Protein AF-A0A382U4I8-F1 (afdb_monomer_lite)

Sequence (72 aa):
MSEYIKLIEEITKNKNSNGASFGAVNPEFAARMKLQNKFPTGLDIARYTSDIMHQDIKDYDKDNSLYTQSLG

Secondary structure (DSSP, 8-state):
--HHHHHHHHHHHHHHHHGGGGTT--HHHHHHHHHH---SSHHHHHHHHHHHHHHHHHHHHH-TT-------

Radius of gyration: 19.61 Å; chains: 1; bounding box: 45×26×48 Å

Structure (mmCIF, N/CA/C/O backbone):
data_AF-A0A382U4I8-F1
#
_entry.id   AF-A0A382U4I8-F1
#
loop_
_atom_site.group_PDB
_atom_site.id
_atom_site.type_symbol
_atom_site.label_atom_id
_atom_site.label_alt_id
_atom_site.label_comp_id
_atom_site.label_asym_id
_atom_site.label_entity_id
_atom_site.label_seq_id
_atom_site.pdbx_PDB_ins_code
_atom_site.Cartn_x
_atom_site.Cartn_y
_atom_site.Cartn_z
_atom_site.occupancy
_atom_site.B_iso_or_equiv
_atom_site.auth_seq_id
_atom_site.auth_comp_id
_atom_site.auth_asym_id
_atom_site.auth_atom_id
_atom_site.pdbx_PDB_model_num
ATOM 1 N N . MET A 1 1 ? -10.407 17.923 1.564 1.00 69.44 1 MET A N 1
ATOM 2 C CA . MET A 1 1 ? -10.468 17.286 2.900 1.00 69.44 1 MET A CA 1
ATOM 3 C C . MET A 1 1 ? -9.556 16.064 2.877 1.00 69.44 1 MET A C 1
ATOM 5 O O . MET A 1 1 ? -9.673 15.293 1.927 1.00 69.44 1 MET A O 1
ATOM 9 N N . SER A 1 2 ? -8.604 15.938 3.808 1.00 90.25 2 SER A N 1
ATOM 10 C CA . SER A 1 2 ? -7.623 14.835 3.807 1.00 90.25 2 SER A CA 1
ATOM 11 C C . SER A 1 2 ? -8.297 13.481 4.065 1.00 90.25 2 SER A C 1
ATOM 13 O O . SER A 1 2 ? -9.344 13.431 4.712 1.00 90.25 2 SER A O 1
ATOM 15 N N . GLU A 1 3 ? -7.714 12.382 3.570 1.00 92.75 3 GLU A N 1
ATOM 16 C CA . GLU A 1 3 ? -8.233 11.020 3.815 1.00 92.75 3 GLU A CA 1
ATOM 17 C C . GLU A 1 3 ? -8.371 10.708 5.308 1.00 92.75 3 GLU A C 1
ATOM 19 O O . GLU A 1 3 ? -9.323 10.053 5.721 1.00 92.75 3 GLU A O 1
ATOM 24 N N . TYR A 1 4 ? -7.471 11.259 6.122 1.00 95.88 4 TYR A N 1
ATOM 25 C CA . TYR A 1 4 ? -7.531 11.173 7.575 1.00 95.88 4 TYR A CA 1
ATOM 26 C C . TYR A 1 4 ? -8.837 11.708 8.157 1.00 95.88 4 TYR A C 1
ATOM 28 O O . TYR A 1 4 ? -9.520 10.993 8.885 1.00 95.88 4 TYR A O 1
ATOM 36 N N . ILE A 1 5 ? -9.214 12.937 7.799 1.00 96.88 5 ILE A N 1
ATOM 37 C CA . ILE A 1 5 ? -10.438 13.559 8.314 1.00 96.88 5 ILE A CA 1
ATOM 38 C C . ILE A 1 5 ? -11.675 12.797 7.828 1.00 96.88 5 ILE A C 1
ATOM 40 O O . ILE A 1 5 ? -12.565 12.512 8.624 1.00 96.88 5 ILE A O 1
ATOM 44 N N . LYS A 1 6 ? -11.685 12.358 6.562 1.00 96.56 6 LYS A N 1
ATOM 45 C CA . LYS A 1 6 ? -12.785 11.549 6.009 1.00 96.56 6 LYS A CA 1
ATOM 46 C C . LYS A 1 6 ? -12.981 10.233 6.768 1.00 96.56 6 LYS A C 1
ATOM 48 O O . LYS A 1 6 ? -14.112 9.855 7.057 1.00 96.56 6 LYS A O 1
ATOM 53 N N . LEU A 1 7 ? -11.892 9.543 7.111 1.00 96.38 7 LEU A N 1
ATOM 54 C CA . LEU A 1 7 ? -11.950 8.288 7.865 1.00 96.38 7 LEU A CA 1
ATOM 55 C C . LEU A 1 7 ? -12.461 8.489 9.293 1.00 96.38 7 LEU A C 1
ATOM 57 O O . LEU A 1 7 ? -13.229 7.663 9.783 1.00 96.38 7 LEU A O 1
ATOM 61 N N . ILE A 1 8 ? -12.079 9.583 9.958 1.00 97.12 8 ILE A N 1
ATOM 62 C CA . ILE A 1 8 ? -12.609 9.917 11.288 1.00 97.12 8 ILE A CA 1
ATOM 63 C C . ILE A 1 8 ? -14.121 10.121 11.216 1.00 97.12 8 ILE A C 1
ATOM 65 O O . ILE A 1 8 ? -14.849 9.574 12.045 1.00 97.12 8 ILE A O 1
ATOM 69 N N . GLU A 1 9 ? -14.601 10.875 10.227 1.00 96.94 9 GLU A N 1
ATOM 70 C CA . GLU A 1 9 ? -16.030 11.123 10.021 1.00 96.94 9 GLU A CA 1
ATOM 71 C C . GLU A 1 9 ? -16.796 9.821 9.741 1.00 96.94 9 GLU A C 1
ATOM 73 O O . GLU A 1 9 ? -17.816 9.551 10.380 1.00 96.94 9 GLU A O 1
ATOM 78 N N . GLU A 1 10 ? -16.277 8.974 8.847 1.00 96.00 10 GLU A N 1
ATOM 79 C CA . GLU A 1 10 ? -16.869 7.677 8.499 1.00 96.00 10 GLU A CA 1
ATOM 80 C C . GLU A 1 10 ? -16.974 6.751 9.721 1.00 96.00 10 GLU A C 1
ATOM 82 O O . GLU A 1 10 ? -18.031 6.175 9.997 1.00 96.00 10 GLU A O 1
ATOM 87 N N . ILE A 1 11 ? -15.892 6.626 10.492 1.00 95.38 11 ILE A N 1
ATOM 88 C CA . ILE A 1 11 ? -15.850 5.752 11.669 1.00 95.38 11 ILE A CA 1
ATOM 89 C C . ILE A 1 11 ? -16.717 6.322 12.795 1.00 95.38 11 ILE A C 1
ATOM 91 O O . ILE A 1 11 ? -17.400 5.562 13.481 1.00 95.38 11 ILE A O 1
ATOM 95 N N . THR A 1 12 ? -16.760 7.646 12.962 1.00 95.94 12 THR A N 1
ATOM 96 C CA . THR A 1 12 ? -17.649 8.305 13.932 1.00 95.94 12 THR A CA 1
ATOM 97 C C . THR A 1 12 ? -19.110 8.032 13.596 1.00 95.94 12 THR A C 1
ATOM 99 O O . THR A 1 12 ? -19.887 7.656 14.475 1.00 95.94 12 THR A O 1
ATOM 102 N N . LYS A 1 13 ? -19.485 8.140 12.316 1.00 95.56 13 LYS A N 1
ATOM 103 C CA . LYS A 1 13 ? -20.834 7.808 11.850 1.00 95.56 13 LYS A CA 1
ATOM 104 C C . LYS A 1 13 ? -21.181 6.348 12.152 1.00 95.56 13 LYS A C 1
ATOM 106 O O . LYS A 1 13 ? -22.220 6.091 12.752 1.00 95.56 13 LYS A O 1
ATOM 111 N N . ASN A 1 14 ? -20.290 5.412 11.823 1.00 93.88 14 ASN A N 1
ATOM 112 C CA . ASN A 1 14 ? -20.482 3.988 12.114 1.00 93.88 14 ASN A CA 1
ATOM 113 C C . ASN A 1 14 ? -20.579 3.693 13.620 1.00 93.88 14 ASN A C 1
ATOM 115 O O . ASN A 1 14 ? -21.421 2.897 14.035 1.00 93.88 14 ASN A O 1
ATOM 119 N N . LYS A 1 15 ? -19.759 4.343 14.456 1.00 93.88 15 LYS A N 1
ATOM 120 C CA . LYS A 1 15 ? -19.842 4.230 15.920 1.00 93.88 15 LYS A CA 1
ATOM 121 C C . LYS A 1 15 ? -21.218 4.665 16.422 1.00 93.88 15 LYS A C 1
ATOM 123 O O . LYS A 1 15 ? -21.845 3.932 17.181 1.00 93.88 15 LYS A O 1
ATOM 128 N N . ASN A 1 16 ? -21.701 5.819 15.963 1.00 93.12 16 ASN A N 1
ATOM 129 C CA . ASN A 1 16 ? -22.996 6.359 16.373 1.00 93.12 16 ASN A CA 1
ATOM 130 C C . ASN A 1 16 ? -24.160 5.452 15.944 1.00 93.12 16 ASN A C 1
ATOM 132 O O . ASN A 1 16 ? -25.101 5.277 16.712 1.00 93.12 16 ASN A O 1
ATOM 136 N N . SER A 1 17 ? -24.079 4.824 14.766 1.00 92.94 17 SER A N 1
ATOM 137 C CA . SER A 1 17 ? -25.092 3.872 14.289 1.00 92.94 17 SER A CA 1
ATOM 138 C C . SER A 1 17 ? -25.150 2.567 15.094 1.00 92.94 17 SER A C 1
ATOM 140 O O . SER A 1 17 ? -26.225 1.992 15.216 1.00 92.94 17 SER A O 1
ATOM 142 N N . ASN A 1 18 ? -24.028 2.106 15.661 1.00 90.12 18 ASN A N 1
ATOM 143 C CA . ASN A 1 18 ? -23.961 0.875 16.465 1.00 90.12 18 ASN A CA 1
ATOM 144 C C . ASN A 1 18 ? -24.189 1.108 17.975 1.00 90.12 18 ASN A C 1
ATOM 146 O O . ASN A 1 18 ? -24.254 0.155 18.752 1.00 90.12 18 ASN A O 1
ATOM 150 N N . GLY A 1 19 ? -24.326 2.367 18.404 1.00 87.25 19 GLY A N 1
ATOM 151 C CA . GLY A 1 19 ? -24.716 2.736 19.765 1.00 87.25 19 GLY A CA 1
ATOM 152 C C . GLY A 1 19 ? -23.744 2.270 20.857 1.00 87.25 19 GLY A C 1
ATOM 153 O O . GLY A 1 19 ? -22.522 2.273 20.688 1.00 87.25 19 GLY A O 1
ATOM 154 N N . ALA A 1 20 ? -24.297 1.892 22.015 1.00 87.62 20 ALA A N 1
ATOM 155 C CA . ALA A 1 20 ? -23.533 1.603 23.232 1.00 87.62 20 ALA A CA 1
ATOM 156 C C . ALA A 1 20 ? -22.498 0.477 23.063 1.00 87.62 20 ALA A C 1
ATOM 158 O O . ALA A 1 20 ? -21.435 0.532 23.682 1.00 87.62 20 ALA A O 1
ATOM 159 N N . SER A 1 21 ? -22.757 -0.497 22.183 1.00 89.19 21 SER A N 1
ATOM 160 C CA . SER A 1 21 ? -21.845 -1.613 21.906 1.00 89.19 21 SER A CA 1
ATOM 161 C C . SER A 1 21 ? -20.468 -1.151 21.422 1.00 89.19 21 SER A C 1
ATOM 163 O O . SER A 1 21 ? -19.475 -1.818 21.696 1.00 89.19 21 SER A O 1
ATOM 165 N N . PHE A 1 22 ? -20.379 -0.004 20.737 1.00 89.19 22 PHE A N 1
ATOM 166 C CA . PHE A 1 22 ? -19.118 0.571 20.243 1.00 89.19 22 PHE A CA 1
ATOM 167 C C . PHE A 1 22 ? -18.664 1.792 21.066 1.00 89.19 22 PHE A C 1
ATOM 169 O O . PHE A 1 22 ? -17.778 2.537 20.643 1.00 89.19 22 PHE A O 1
ATOM 176 N N . GLY A 1 23 ? -19.229 2.011 22.260 1.00 87.19 23 GLY A N 1
ATOM 177 C CA . GLY A 1 23 ? -18.971 3.192 23.095 1.00 87.19 23 GLY A CA 1
ATOM 178 C C . GLY A 1 23 ? -17.488 3.443 23.403 1.00 87.19 23 GLY A C 1
ATOM 179 O O . GLY A 1 23 ? -17.044 4.594 23.366 1.00 87.19 23 GLY A O 1
ATOM 180 N N . ALA A 1 24 ? -16.709 2.374 23.599 1.00 92.94 24 ALA A N 1
ATOM 181 C CA . ALA A 1 24 ? -15.275 2.428 23.903 1.00 92.94 24 ALA A CA 1
ATOM 182 C C . ALA A 1 24 ? -14.366 2.679 22.680 1.00 92.94 24 ALA A C 1
ATOM 184 O O . ALA A 1 24 ? -13.175 2.936 22.844 1.00 92.94 24 ALA A O 1
ATOM 185 N N . VAL A 1 25 ? -14.893 2.620 21.451 1.00 93.12 25 VAL A N 1
ATOM 186 C CA . VAL A 1 25 ? -14.092 2.825 20.234 1.00 93.12 25 VAL A CA 1
ATOM 187 C C . VAL A 1 25 ? -13.727 4.302 20.099 1.00 93.12 25 VAL A C 1
ATOM 189 O O . VAL A 1 25 ? -14.610 5.162 20.098 1.00 93.12 25 VAL A O 1
ATOM 192 N N . ASN A 1 26 ? -12.441 4.613 19.940 1.00 96.25 26 ASN A N 1
ATOM 193 C CA . ASN A 1 26 ? -11.984 5.948 19.556 1.00 96.25 26 ASN A CA 1
ATOM 194 C C . ASN A 1 26 ? -11.875 6.031 18.014 1.00 96.25 26 ASN A C 1
ATOM 196 O O . ASN A 1 26 ? -11.013 5.354 17.444 1.00 96.25 26 ASN A O 1
ATOM 200 N N . PRO A 1 27 ? -12.714 6.839 17.329 1.00 95.94 27 PRO A N 1
ATOM 201 C CA . PRO A 1 27 ? -12.704 6.934 15.867 1.00 95.94 27 PRO A CA 1
ATOM 202 C C . PRO A 1 27 ? -11.379 7.422 15.279 1.00 95.94 27 PRO A C 1
ATOM 204 O O . PRO A 1 27 ? -10.972 6.956 14.218 1.00 95.94 27 PRO A O 1
ATOM 207 N N . GLU A 1 28 ? -10.681 8.321 15.974 1.00 96.75 28 GLU A N 1
ATOM 208 C CA . GLU A 1 28 ? -9.392 8.847 15.530 1.00 96.75 28 GLU A CA 1
ATOM 209 C C . GLU A 1 28 ? -8.314 7.766 15.548 1.00 96.75 28 GLU A C 1
ATOM 211 O O . GLU A 1 28 ? -7.567 7.604 14.583 1.00 96.75 28 GLU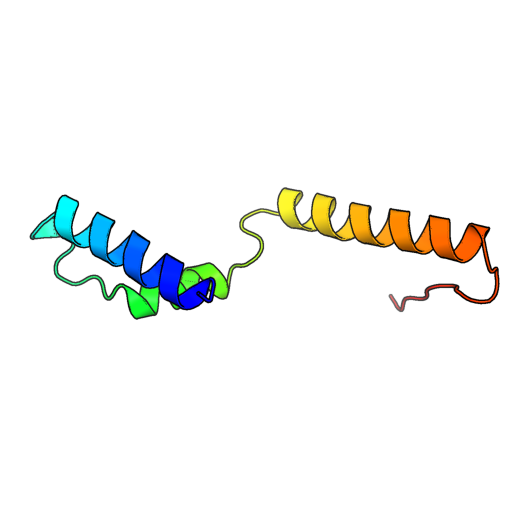 A O 1
ATOM 216 N N . PHE A 1 29 ? -8.264 6.969 16.616 1.00 97.62 29 PHE A N 1
ATOM 217 C CA . PHE A 1 29 ? -7.300 5.873 16.716 1.00 97.62 29 PHE A CA 1
ATOM 218 C C . PHE A 1 29 ? -7.565 4.798 15.662 1.00 97.62 29 PHE A C 1
ATOM 220 O O . PHE A 1 29 ? -6.633 4.364 14.988 1.00 97.62 29 PHE A O 1
ATOM 227 N N . ALA A 1 30 ? -8.830 4.438 15.444 1.00 96.06 30 ALA A N 1
ATOM 228 C CA . ALA A 1 30 ? -9.205 3.502 14.390 1.00 96.06 30 ALA A CA 1
ATOM 229 C C . ALA A 1 30 ? -8.859 4.035 12.982 1.00 96.06 30 ALA A C 1
ATOM 231 O O . ALA A 1 30 ? -8.356 3.281 12.148 1.00 96.06 30 ALA A O 1
ATOM 232 N N . ALA A 1 31 ? -9.051 5.335 12.723 1.00 97.00 31 ALA A N 1
ATOM 233 C CA . ALA A 1 31 ? -8.653 5.964 11.462 1.00 97.00 31 ALA A CA 1
ATOM 234 C C . ALA A 1 31 ? -7.135 5.877 11.235 1.00 97.00 31 ALA A C 1
ATOM 236 O O . ALA A 1 31 ? -6.695 5.522 10.141 1.00 97.00 31 ALA A O 1
ATOM 237 N N . ARG A 1 32 ? -6.327 6.136 12.275 1.00 97.44 32 ARG A N 1
ATOM 238 C CA . ARG A 1 32 ? -4.862 5.993 12.208 1.00 97.44 32 ARG A CA 1
ATOM 239 C C . ARG A 1 32 ? -4.449 4.554 11.916 1.00 97.44 32 ARG A C 1
ATOM 241 O O . ARG A 1 32 ? -3.636 4.350 11.024 1.00 97.44 32 ARG A O 1
ATOM 248 N N . MET A 1 33 ? -5.042 3.574 12.601 1.00 96.88 33 MET A N 1
ATOM 249 C CA . MET A 1 33 ? -4.766 2.153 12.346 1.00 96.88 33 MET A CA 1
ATOM 250 C C . MET A 1 33 ? -5.057 1.772 10.889 1.00 96.88 33 MET A C 1
ATOM 252 O O . MET A 1 33 ? -4.255 1.090 10.256 1.00 96.88 33 MET A O 1
ATOM 256 N N . LYS A 1 34 ? -6.175 2.252 10.327 1.00 95.94 34 LYS A N 1
ATOM 257 C CA . LYS A 1 34 ? -6.540 1.980 8.930 1.00 95.94 34 LYS A CA 1
ATOM 258 C C . LYS A 1 34 ? -5.568 2.628 7.941 1.00 95.94 34 LYS A C 1
ATOM 260 O O . LYS A 1 34 ? -5.167 1.976 6.990 1.00 95.94 34 LYS A O 1
ATOM 265 N N . LEU A 1 35 ? -5.145 3.870 8.179 1.00 96.06 35 LEU A N 1
ATOM 266 C CA . LEU A 1 35 ? -4.164 4.549 7.318 1.00 96.06 35 LEU A CA 1
ATOM 267 C C . LEU A 1 35 ? -2.763 3.942 7.401 1.00 96.06 35 LEU A C 1
ATOM 269 O O . LEU A 1 35 ? -2.056 3.890 6.398 1.00 96.06 35 LEU A O 1
ATOM 273 N N . GLN A 1 36 ? -2.361 3.488 8.588 1.00 9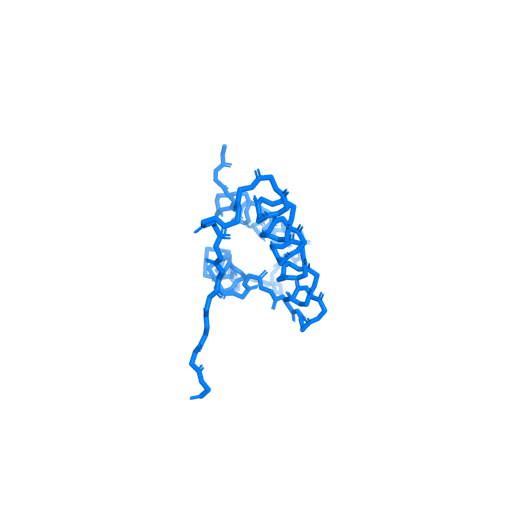6.75 36 GLN A N 1
ATOM 274 C CA . GLN A 1 36 ? -1.103 2.767 8.779 1.00 96.75 36 GLN A CA 1
ATOM 275 C C . GLN A 1 36 ? -1.096 1.452 7.990 1.00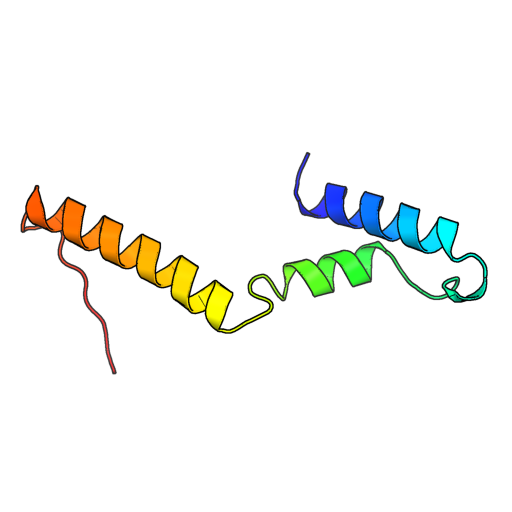 96.75 36 GLN A C 1
ATOM 277 O O . GLN A 1 36 ? -0.046 1.042 7.504 1.00 96.75 36 GLN A O 1
ATOM 282 N N . ASN A 1 37 ? -2.264 0.835 7.786 1.00 96.69 37 ASN A N 1
ATOM 283 C CA . ASN A 1 37 ? -2.443 -0.313 6.906 1.00 96.69 37 ASN A CA 1
ATOM 284 C C . ASN A 1 37 ? -2.970 0.094 5.516 1.00 96.69 37 ASN A C 1
ATOM 286 O O . ASN A 1 37 ? -4.078 -0.267 5.117 1.00 96.69 37 ASN A O 1
ATOM 290 N N . LYS A 1 38 ? -2.163 0.857 4.771 1.00 95.69 38 LYS A N 1
ATOM 291 C CA . LYS A 1 38 ? -2.531 1.374 3.441 1.00 95.69 38 LYS A CA 1
ATOM 292 C C . LYS A 1 38 ? -2.895 0.276 2.429 1.00 95.69 38 LYS A C 1
ATOM 294 O O . LYS A 1 38 ? -3.733 0.520 1.565 1.00 95.69 38 LYS A O 1
ATOM 299 N N . PHE A 1 39 ? -2.274 -0.901 2.521 1.00 97.38 39 PHE A N 1
ATOM 300 C CA . PHE A 1 39 ? -2.509 -2.031 1.619 1.00 97.38 39 PHE A CA 1
ATOM 301 C C . PHE A 1 39 ? -3.081 -3.221 2.397 1.00 97.38 39 PHE A C 1
ATOM 303 O O . PHE A 1 39 ? -2.314 -4.002 2.960 1.00 97.38 39 PHE A O 1
ATOM 310 N N . PRO A 1 40 ? -4.417 -3.384 2.429 1.00 95.62 40 PRO A N 1
ATOM 311 C CA . PRO A 1 40 ? -5.062 -4.424 3.227 1.00 95.62 40 PRO A CA 1
ATOM 312 C C . PRO A 1 40 ? -4.671 -5.845 2.817 1.00 95.62 40 PRO A C 1
ATOM 314 O O . PRO A 1 40 ? -4.699 -6.751 3.649 1.00 95.62 40 PRO A O 1
ATOM 317 N N . THR A 1 41 ? -4.334 -6.052 1.541 1.00 98.25 41 THR A N 1
ATOM 318 C CA . THR A 1 41 ? -3.952 -7.357 1.004 1.00 98.25 41 THR A CA 1
ATOM 319 C C . THR A 1 41 ? -2.709 -7.273 0.123 1.00 98.25 41 THR A C 1
ATOM 321 O O . THR A 1 41 ? -2.407 -6.243 -0.482 1.00 98.25 41 THR A O 1
ATOM 324 N N . GLY A 1 42 ? -2.028 -8.410 -0.041 1.00 98.25 42 GLY A N 1
ATOM 325 C CA . GLY A 1 42 ? -0.926 -8.527 -1.000 1.00 98.25 42 GLY A CA 1
ATOM 326 C C . GLY A 1 42 ? -1.350 -8.260 -2.450 1.00 98.25 42 GLY A C 1
ATOM 327 O O . GLY A 1 42 ? -0.542 -7.781 -3.237 1.00 98.25 42 GLY A O 1
ATOM 328 N N . LEU A 1 43 ? -2.623 -8.488 -2.802 1.00 98.56 43 LEU A N 1
ATOM 329 C CA . LEU A 1 43 ? -3.148 -8.166 -4.133 1.00 98.56 43 LEU A CA 1
ATOM 330 C C . LEU A 1 43 ? -3.243 -6.655 -4.371 1.00 98.56 43 LEU A C 1
ATOM 332 O O . LEU A 1 43 ? -3.166 -6.216 -5.516 1.00 98.56 43 LEU A O 1
ATOM 336 N N . ASP A 1 44 ? -3.449 -5.853 -3.323 1.00 98.38 44 ASP A N 1
ATOM 337 C CA . ASP A 1 44 ? -3.401 -4.390 -3.427 1.00 98.38 44 ASP A CA 1
ATOM 338 C C . ASP A 1 44 ? -1.965 -3.915 -3.674 1.00 98.38 44 ASP A C 1
ATOM 340 O O . ASP A 1 44 ? -1.746 -3.068 -4.537 1.00 98.38 44 ASP A O 1
ATOM 344 N N . ILE A 1 45 ? -0.989 -4.518 -2.980 1.00 98.50 45 ILE A N 1
ATOM 345 C CA . ILE A 1 45 ? 0.441 -4.245 -3.194 1.00 98.50 45 ILE A CA 1
ATOM 346 C C . ILE A 1 45 ? 0.826 -4.599 -4.629 1.00 98.50 45 ILE A C 1
ATOM 348 O O . ILE A 1 45 ? 1.381 -3.759 -5.326 1.00 98.50 45 ILE A O 1
ATOM 352 N N . ALA A 1 46 ? 0.487 -5.810 -5.083 1.00 98.56 46 ALA A N 1
ATOM 353 C CA . ALA A 1 46 ? 0.853 -6.300 -6.408 1.00 98.56 46 ALA A CA 1
ATOM 354 C C . ALA A 1 46 ? 0.287 -5.428 -7.536 1.00 98.56 46 ALA A C 1
ATOM 356 O O . ALA A 1 46 ? 1.006 -5.109 -8.476 1.00 98.56 46 ALA A O 1
ATOM 357 N N . ARG A 1 47 ? -0.982 -5.007 -7.438 1.00 98.44 47 ARG A N 1
ATOM 358 C CA . ARG A 1 47 ? -1.579 -4.081 -8.415 1.00 98.44 47 ARG A CA 1
ATOM 359 C C . ARG A 1 47 ? -0.857 -2.738 -8.415 1.00 98.44 47 ARG A C 1
ATOM 361 O O . ARG A 1 47 ? -0.414 -2.291 -9.465 1.00 98.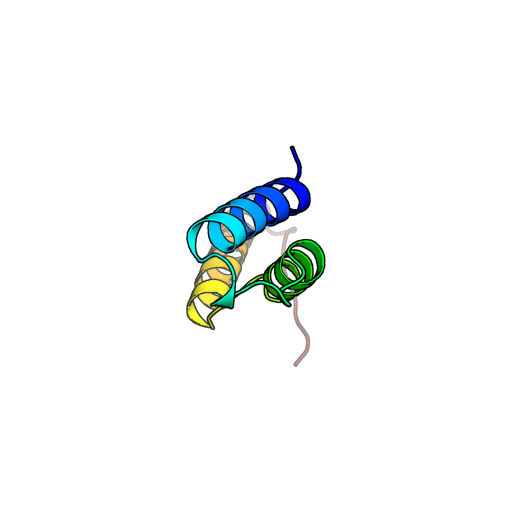44 47 ARG A O 1
ATOM 368 N N . TYR A 1 48 ? -0.677 -2.144 -7.236 1.00 98.50 48 TYR A N 1
ATOM 369 C CA . TYR A 1 48 ? -0.016 -0.849 -7.100 1.00 98.50 48 TYR A CA 1
ATOM 370 C C . TYR A 1 48 ? 1.416 -0.853 -7.653 1.00 98.50 48 TYR A C 1
ATOM 372 O O . TYR A 1 48 ? 1.802 0.061 -8.376 1.00 98.50 48 TYR A O 1
ATOM 380 N N . THR A 1 49 ? 2.210 -1.880 -7.344 1.00 98.44 49 THR A N 1
ATOM 381 C CA . THR A 1 49 ? 3.593 -1.973 -7.831 1.00 98.44 49 THR A CA 1
ATOM 382 C C . THR A 1 49 ? 3.668 -2.342 -9.310 1.00 98.44 49 THR A C 1
ATOM 384 O O . THR A 1 49 ? 4.555 -1.848 -10.002 1.00 98.44 49 THR A O 1
ATOM 387 N N . SER A 1 50 ? 2.735 -3.154 -9.817 1.00 98.50 50 SER A N 1
ATOM 388 C CA . SER A 1 50 ? 2.631 -3.462 -11.249 1.00 98.50 50 SER A CA 1
ATOM 389 C C . SER A 1 50 ? 2.354 -2.208 -12.076 1.00 98.50 50 SER A C 1
ATOM 391 O O . SER A 1 50 ? 2.961 -2.036 -13.132 1.00 98.50 50 SER A O 1
ATOM 393 N N . ASP A 1 51 ? 1.471 -1.324 -11.604 1.00 98.62 51 ASP A N 1
ATOM 394 C CA . ASP A 1 51 ? 1.162 -0.066 -12.291 1.00 98.62 51 ASP A CA 1
ATOM 395 C C . ASP A 1 51 ? 2.396 0.843 -12.386 1.00 98.62 51 ASP A C 1
ATOM 397 O O . ASP A 1 51 ? 2.667 1.405 -13.448 1.00 98.62 51 ASP A O 1
ATOM 401 N N . ILE A 1 52 ? 3.179 0.937 -11.302 1.00 98.62 52 ILE A N 1
ATOM 402 C CA . ILE A 1 52 ? 4.445 1.689 -11.280 1.00 98.62 52 ILE A CA 1
ATOM 403 C C . ILE A 1 52 ? 5.430 1.096 -12.286 1.00 98.62 52 ILE A C 1
ATOM 405 O O . ILE A 1 52 ? 5.933 1.812 -13.143 1.00 98.62 52 ILE A O 1
ATOM 409 N N . MET A 1 53 ? 5.643 -0.220 -12.251 1.00 98.44 53 MET A N 1
ATOM 410 C CA . MET A 1 53 ? 6.588 -0.879 -13.152 1.00 98.44 53 MET A CA 1
ATOM 411 C C . MET A 1 53 ? 6.213 -0.690 -14.628 1.00 98.44 53 MET A C 1
ATOM 413 O O . MET A 1 53 ? 7.078 -0.442 -15.463 1.00 98.44 53 MET A O 1
ATOM 417 N N . HIS A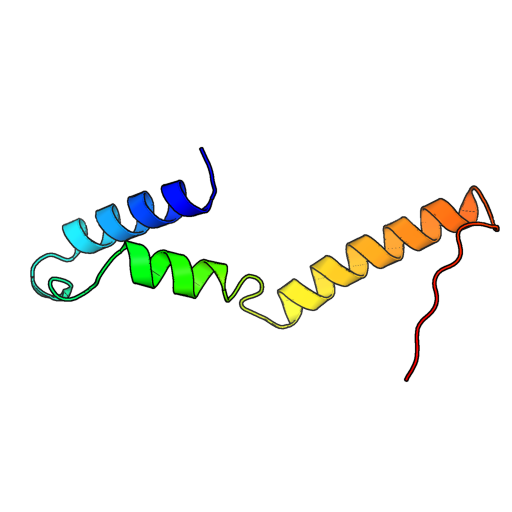 1 54 ? 4.925 -0.765 -14.972 1.00 98.50 54 HIS A N 1
ATOM 418 C CA . HIS A 1 54 ? 4.471 -0.481 -16.334 1.00 98.50 54 HIS A CA 1
ATOM 419 C C . HIS A 1 54 ? 4.698 0.972 -16.751 1.00 98.50 54 HIS A C 1
ATOM 421 O O . HIS A 1 54 ? 4.925 1.230 -17.934 1.00 98.50 54 HIS A O 1
ATOM 427 N N . GLN A 1 55 ? 4.603 1.915 -15.815 1.00 98.69 55 GLN A N 1
ATOM 428 C CA . GLN A 1 55 ? 4.918 3.310 -16.084 1.00 98.69 55 GLN A CA 1
ATOM 429 C C . GLN A 1 55 ? 6.421 3.491 -16.322 1.00 98.69 55 GLN A C 1
ATOM 431 O O . GLN A 1 55 ? 6.791 4.077 -17.336 1.00 98.69 55 GLN A O 1
ATOM 436 N N . ASP A 1 56 ? 7.260 2.894 -15.478 1.00 98.62 56 ASP A N 1
ATOM 437 C CA . ASP A 1 56 ? 8.717 2.926 -15.625 1.00 98.62 56 ASP A CA 1
ATOM 438 C C . ASP A 1 56 ? 9.158 2.351 -16.983 1.00 98.62 56 ASP A C 1
ATOM 440 O O . ASP A 1 56 ? 9.978 2.951 -17.674 1.00 98.62 56 ASP A O 1
ATOM 444 N N . ILE A 1 57 ? 8.555 1.238 -17.426 1.00 98.38 57 ILE A N 1
ATOM 445 C CA . ILE A 1 57 ? 8.816 0.648 -18.753 1.00 98.38 57 ILE A CA 1
ATOM 446 C C . ILE A 1 57 ? 8.476 1.639 -19.874 1.00 98.38 57 ILE A C 1
ATOM 448 O O . ILE A 1 57 ? 9.277 1.837 -20.783 1.00 98.38 57 ILE A O 1
ATOM 452 N N . LYS A 1 58 ? 7.311 2.297 -19.810 1.00 98.69 58 LYS A N 1
ATOM 453 C CA . LYS A 1 58 ? 6.902 3.279 -20.830 1.00 98.69 58 LYS A CA 1
ATOM 454 C C . LYS A 1 58 ? 7.815 4.497 -20.876 1.00 98.69 58 LYS A C 1
ATOM 456 O O . LYS A 1 58 ? 7.911 5.135 -21.923 1.00 98.69 58 LYS A O 1
ATOM 461 N N . ASP A 1 59 ? 8.385 4.883 -19.743 1.00 98.62 59 ASP A N 1
ATOM 462 C CA . ASP A 1 59 ? 9.277 6.033 -19.671 1.00 98.62 59 ASP A CA 1
ATOM 463 C C . ASP A 1 59 ? 10.673 5.668 -20.176 1.00 98.62 59 ASP A C 1
ATOM 465 O O . ASP A 1 59 ? 11.239 6.429 -20.961 1.00 98.62 59 ASP A O 1
ATOM 469 N N . TYR A 1 60 ? 11.148 4.457 -19.879 1.00 98.50 60 TYR A N 1
ATOM 470 C CA . TYR A 1 60 ? 12.345 3.892 -20.497 1.00 98.50 60 TYR A CA 1
ATOM 471 C C . TYR A 1 60 ? 12.216 3.762 -22.023 1.00 98.50 60 TYR A C 1
ATOM 473 O O . TYR A 1 60 ? 13.112 4.186 -22.744 1.00 98.50 60 TYR A O 1
ATOM 481 N N . ASP A 1 61 ? 11.083 3.261 -22.534 1.00 98.44 61 ASP A N 1
ATOM 482 C CA . ASP A 1 61 ? 10.833 3.129 -23.981 1.00 98.44 61 ASP A CA 1
ATOM 483 C C . ASP A 1 61 ? 10.937 4.474 -24.731 1.00 98.44 61 ASP A C 1
ATOM 485 O O . ASP A 1 61 ? 11.238 4.508 -25.926 1.00 98.44 61 ASP A O 1
ATOM 489 N N . LYS A 1 62 ? 10.663 5.594 -24.047 1.00 98.44 62 LYS A N 1
ATOM 490 C CA . LYS A 1 62 ? 10.800 6.951 -24.604 1.00 98.44 62 LYS A CA 1
ATOM 491 C C . LYS A 1 62 ? 12.216 7.501 -24.453 1.00 98.44 62 LYS A C 1
ATOM 493 O O . LYS A 1 62 ? 12.661 8.253 -25.318 1.00 98.44 62 LYS A O 1
ATOM 498 N N . ASP A 1 63 ? 12.882 7.181 -23.348 1.00 98.38 63 ASP A N 1
ATOM 499 C CA . ASP A 1 63 ? 14.226 7.637 -23.014 1.00 98.38 63 ASP A CA 1
ATOM 500 C C . ASP A 1 63 ? 14.984 6.546 -22.246 1.00 98.38 63 ASP A C 1
ATOM 502 O O . ASP A 1 63 ? 14.817 6.356 -21.040 1.00 98.38 63 ASP A O 1
ATOM 506 N N . ASN A 1 64 ? 15.896 5.873 -22.951 1.00 97.38 64 ASN A N 1
ATOM 507 C CA . ASN A 1 64 ? 16.684 4.767 -22.408 1.00 97.38 64 ASN A CA 1
ATOM 508 C C . ASN A 1 64 ? 17.613 5.174 -21.243 1.00 97.38 64 ASN A C 1
ATOM 510 O O . ASN A 1 64 ? 18.219 4.303 -20.616 1.00 97.38 64 ASN A O 1
ATOM 514 N N . SER A 1 65 ? 17.787 6.471 -20.958 1.00 98.12 65 SER A N 1
ATOM 515 C CA . SER A 1 65 ? 18.518 6.924 -19.769 1.00 98.12 65 SER A CA 1
ATOM 516 C C . SER A 1 65 ? 17.707 6.776 -18.471 1.00 98.12 65 SER A C 1
ATOM 518 O O . SER A 1 65 ? 18.298 6.741 -17.392 1.00 98.12 65 SER A O 1
ATOM 520 N N . LEU A 1 66 ? 16.382 6.611 -18.563 1.00 98.19 66 LEU A N 1
ATOM 521 C CA . LEU A 1 66 ? 15.448 6.468 -17.440 1.00 98.19 66 LEU A CA 1
ATOM 522 C C . LEU A 1 66 ? 15.279 5.002 -17.004 1.00 98.19 66 LEU A C 1
ATOM 524 O O . LEU A 1 66 ? 14.179 4.457 -16.994 1.00 98.19 66 LEU A O 1
ATOM 528 N N . TYR A 1 67 ? 16.379 4.332 -16.665 1.00 97.62 67 TYR A N 1
ATOM 529 C CA . TYR A 1 67 ? 16.345 2.954 -16.166 1.00 97.62 67 TYR A CA 1
ATOM 530 C C . TYR A 1 67 ? 16.095 2.884 -14.648 1.00 97.62 67 TYR A C 1
ATOM 532 O O . TYR A 1 67 ? 16.372 3.827 -13.907 1.00 97.62 67 TYR A O 1
ATOM 540 N N . THR A 1 68 ? 15.622 1.730 -14.168 1.00 98.06 68 THR A N 1
ATOM 541 C CA . THR A 1 68 ? 15.432 1.436 -12.737 1.00 98.06 68 THR A CA 1
ATOM 542 C C . THR A 1 68 ? 16.378 0.326 -12.264 1.00 98.06 68 THR A C 1
ATOM 544 O O . THR A 1 68 ? 16.890 -0.464 -13.061 1.00 98.06 68 THR A O 1
ATOM 547 N N . GLN A 1 69 ? 16.676 0.284 -10.961 1.00 97.75 69 GLN A N 1
ATOM 548 C CA . GLN A 1 69 ? 17.601 -0.682 -10.352 1.00 97.75 69 GLN A CA 1
ATOM 549 C C . GLN A 1 69 ? 17.097 -1.160 -8.988 1.00 97.75 69 GLN A C 1
ATOM 551 O O . GLN A 1 69 ? 16.326 -0.475 -8.318 1.00 97.75 69 GLN A O 1
ATOM 556 N N . SER A 1 70 ? 17.586 -2.321 -8.552 1.00 97.00 70 SER A N 1
ATOM 557 C CA . SER A 1 70 ? 17.335 -2.881 -7.223 1.00 97.00 70 SER A CA 1
ATOM 558 C C . SER A 1 70 ? 18.558 -3.632 -6.693 1.00 97.00 70 SER A C 1
ATOM 560 O O . SER A 1 70 ? 19.416 -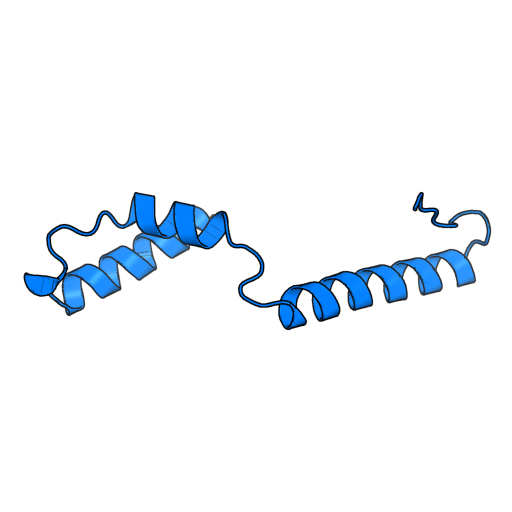4.059 -7.466 1.00 97.00 70 SER A O 1
ATOM 562 N N . LEU A 1 71 ? 18.603 -3.842 -5.377 1.00 97.25 71 LEU A N 1
ATOM 563 C CA . LEU A 1 71 ? 19.539 -4.745 -4.703 1.00 97.25 71 LEU A CA 1
ATOM 564 C C . LEU A 1 71 ? 18.748 -5.886 -4.056 1.00 97.25 71 LEU A C 1
ATOM 566 O O . LEU A 1 71 ? 17.632 -5.657 -3.586 1.00 97.25 71 LEU A O 1
ATOM 570 N N . GLY A 1 72 ? 19.316 -7.093 -4.095 1.00 91.94 72 GLY A N 1
ATOM 571 C CA . GLY A 1 72 ? 18.739 -8.302 -3.498 1.00 91.94 72 GLY A CA 1
ATOM 572 C C . GLY A 1 72 ? 19.033 -8.429 -2.012 1.00 91.94 72 GLY A C 1
ATOM 573 O O . GLY A 1 72 ? 20.107 -7.945 -1.587 1.00 91.94 72 GLY A O 1
#

Organism: NCBI:txid408172

Foldseek 3Di:
DDQLVVQLVVQVVVLVVVPPVSVPDRSNVVSVVVVVCVDVDVVSVVVVVVVVVVVLVVVCVVPVVSDDDDDD

pLDDT: mean 95.73, std 4.31, range [69.44, 98.69]